Protein AF-A0A8C2YSV7-F1 (afdb_monomer_lite)

Sequence (57 aa):
MTSRLRALGGRINNIRTSELPKDKARSEVICSIRFLDGLVQTFKVNKQDTGQSLLDM

pLDDT: mean 72.75, std 16.73, range [41.09, 95.5]

Secondary structure (DSSP, 8-state):
---------------------------EEEEEEE-TTS-EEEEEEETTS-GGGGT--

Foldseek 3Di:
DDPPPDDPPDDDPPPPPPVPPPPPVFDWDWDWDQDPVRDIDIDIDGPPDDCCSVVPD

InterPro domains:
  IPR000299 FERM domain [PS50057] (29-57)

Structure (mmCIF, N/CA/C/O backbone):
data_AF-A0A8C2YSV7-F1
#
_entry.id   AF-A0A8C2YSV7-F1
#
loop_
_atom_site.group_PDB
_atom_site.id
_atom_site.type_symbol
_atom_site.label_atom_id
_atom_site.label_alt_id
_atom_site.label_comp_id
_atom_site.label_asym_id
_atom_site.label_entity_id
_atom_site.label_seq_id
_atom_site.pdbx_PDB_ins_code
_atom_site.Cartn_x
_atom_site.Cartn_y
_atom_site.Cartn_z
_atom_site.occupancy
_atom_site.B_iso_or_equiv
_atom_site.auth_seq_id
_atom_site.auth_comp_id
_atom_site.auth_asym_id
_atom_site.auth_atom_id
_atom_site.pdbx_PDB_model_num
ATOM 1 N N . MET A 1 1 ? 68.181 7.034 -38.120 1.00 41.09 1 MET A N 1
ATOM 2 C CA . MET A 1 1 ? 67.056 7.622 -38.879 1.00 41.09 1 MET A CA 1
ATOM 3 C C . MET A 1 1 ? 65.802 7.477 -38.025 1.00 41.09 1 MET A C 1
ATOM 5 O O . MET A 1 1 ? 65.281 6.380 -37.909 1.00 41.09 1 MET A O 1
ATOM 9 N N . THR A 1 2 ? 65.402 8.522 -37.298 1.00 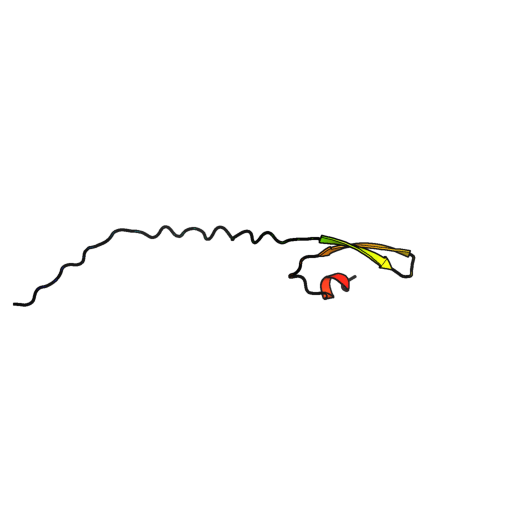48.66 2 THR A N 1
ATOM 10 C CA . THR A 1 2 ? 64.247 8.476 -36.387 1.00 48.66 2 THR A CA 1
ATOM 11 C C . THR A 1 2 ? 62.978 8.809 -37.172 1.00 48.66 2 THR A C 1
ATOM 13 O O . THR A 1 2 ? 62.757 9.955 -37.563 1.00 48.66 2 THR A O 1
ATOM 16 N N . SER A 1 3 ? 62.149 7.803 -37.459 1.00 45.84 3 SER A N 1
ATOM 17 C CA . SER A 1 3 ? 60.857 8.011 -38.113 1.00 45.84 3 SER A CA 1
ATOM 18 C C . SER A 1 3 ? 59.893 8.691 -37.138 1.00 45.84 3 SER A C 1
ATOM 20 O O . SER A 1 3 ? 59.244 8.070 -36.302 1.00 45.84 3 SER A O 1
ATOM 22 N N . ARG A 1 4 ? 59.798 10.020 -37.226 1.00 58.88 4 ARG A N 1
ATOM 23 C CA . ARG A 1 4 ? 58.720 10.780 -36.586 1.00 58.88 4 ARG A CA 1
ATOM 24 C C . ARG A 1 4 ? 57.410 10.490 -37.319 1.00 58.88 4 ARG A C 1
ATOM 26 O O . ARG A 1 4 ? 57.087 11.158 -38.300 1.00 58.88 4 ARG A O 1
ATOM 33 N N . LEU A 1 5 ? 56.666 9.495 -36.839 1.00 59.25 5 LEU A N 1
ATOM 34 C CA . LEU A 1 5 ? 55.267 9.285 -37.201 1.00 59.25 5 LEU A CA 1
ATOM 35 C C . LEU A 1 5 ? 54.465 10.505 -36.731 1.00 59.25 5 LEU A C 1
ATOM 37 O O . LEU A 1 5 ? 54.216 10.686 -35.540 1.00 59.25 5 LEU A O 1
ATOM 41 N N . ARG A 1 6 ? 54.114 11.390 -37.669 1.00 62.38 6 ARG A N 1
ATOM 42 C CA . ARG A 1 6 ? 53.165 12.471 -37.407 1.00 62.38 6 ARG A CA 1
ATOM 43 C C . ARG A 1 6 ? 51.773 11.865 -37.315 1.00 62.38 6 ARG A C 1
ATOM 45 O O . ARG A 1 6 ? 51.333 11.160 -38.217 1.00 62.38 6 ARG A O 1
ATOM 52 N N . ALA A 1 7 ? 51.147 12.140 -36.179 1.00 60.12 7 ALA A N 1
ATOM 53 C CA . ALA A 1 7 ? 49.817 11.725 -35.794 1.00 60.12 7 ALA A CA 1
ATOM 54 C C . ALA A 1 7 ? 48.803 11.870 -36.938 1.00 60.12 7 ALA A C 1
ATOM 56 O O . ALA A 1 7 ? 48.658 12.945 -37.525 1.00 60.12 7 ALA A O 1
ATOM 57 N N . LEU A 1 8 ? 48.051 10.798 -37.188 1.00 58.06 8 LEU A N 1
ATOM 58 C CA . LEU A 1 8 ? 46.725 10.885 -37.786 1.00 58.06 8 LEU A CA 1
ATOM 59 C C . LEU A 1 8 ? 45.848 11.658 -36.796 1.00 58.06 8 LEU A C 1
ATOM 61 O O . LEU A 1 8 ? 45.259 11.088 -35.880 1.00 58.06 8 LEU A O 1
ATOM 65 N N . GLY A 1 9 ? 45.836 12.982 -36.952 1.00 54.88 9 GLY A N 1
ATOM 66 C CA . GLY A 1 9 ? 44.912 13.891 -36.290 1.00 54.88 9 GLY A CA 1
ATOM 67 C C . GLY A 1 9 ? 43.489 13.587 -36.740 1.00 54.88 9 GLY A C 1
ATOM 68 O O . GLY A 1 9 ? 42.959 14.227 -37.645 1.00 54.88 9 GLY A O 1
ATOM 69 N N . GLY A 1 10 ? 42.889 12.578 -36.116 1.00 52.00 10 GLY A N 1
ATOM 70 C CA . GLY A 1 10 ? 41.480 12.259 -36.241 1.00 52.00 10 GLY A CA 1
ATOM 71 C C . GLY A 1 10 ? 40.660 13.317 -35.519 1.00 52.00 10 GLY A C 1
ATOM 72 O O . GLY A 1 10 ? 40.522 13.291 -34.299 1.00 52.00 10 GLY A O 1
ATOM 73 N N . ARG A 1 11 ? 40.104 14.255 -36.286 1.00 68.12 11 ARG A N 1
ATOM 74 C CA . ARG A 1 11 ? 38.945 15.044 -35.863 1.00 68.12 11 ARG A CA 1
ATOM 75 C C . ARG A 1 11 ? 37.788 14.087 -35.615 1.00 68.12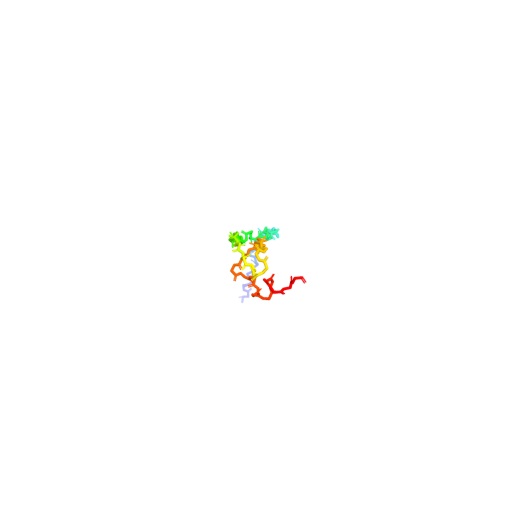 11 ARG A C 1
ATOM 77 O O . ARG A 1 11 ? 37.178 13.649 -36.580 1.00 68.12 11 ARG A O 1
ATOM 84 N N . ILE A 1 12 ? 37.434 13.859 -34.356 1.00 55.66 12 ILE A N 1
ATOM 85 C CA . ILE A 1 12 ? 36.034 13.697 -33.962 1.00 55.66 12 ILE A CA 1
ATOM 86 C C . ILE A 1 12 ? 35.895 14.414 -32.625 1.00 55.66 12 ILE A C 1
ATOM 88 O O . ILE A 1 12 ? 36.303 13.916 -31.579 1.00 55.66 12 ILE A O 1
ATOM 92 N N . ASN A 1 13 ? 35.343 15.624 -32.673 1.00 49.50 13 ASN A N 1
ATOM 93 C CA . ASN A 1 13 ? 34.773 16.244 -31.491 1.00 49.50 13 ASN A CA 1
ATOM 94 C C . ASN A 1 13 ? 33.645 15.302 -31.096 1.00 49.50 13 ASN A C 1
ATOM 96 O O . ASN A 1 13 ? 32.629 15.255 -31.790 1.00 49.50 13 ASN A O 1
ATOM 100 N N . ASN A 1 14 ? 33.859 14.485 -30.065 1.00 49.16 14 ASN A N 1
ATOM 101 C CA . ASN A 1 14 ? 32.789 13.677 -29.521 1.00 49.16 14 ASN A CA 1
ATOM 102 C C . ASN A 1 14 ? 31.808 14.690 -28.941 1.00 49.16 14 ASN A C 1
ATOM 104 O O . ASN A 1 14 ? 32.018 15.233 -27.855 1.00 49.16 14 ASN A O 1
ATOM 108 N N . ILE A 1 15 ? 30.812 15.046 -29.758 1.00 53.94 15 ILE A N 1
ATOM 109 C CA . ILE A 1 15 ? 29.602 15.735 -29.350 1.00 53.94 15 ILE A CA 1
ATOM 110 C C . ILE A 1 15 ? 29.247 15.055 -28.048 1.00 53.94 15 ILE A C 1
ATOM 112 O O . ILE A 1 15 ? 29.066 13.837 -28.020 1.00 53.94 15 ILE A O 1
ATOM 116 N N . ARG A 1 16 ? 29.278 15.834 -26.966 1.00 59.25 16 ARG A N 1
ATOM 117 C CA . ARG A 1 16 ? 28.663 15.480 -25.703 1.00 59.25 16 ARG A CA 1
ATOM 118 C C . ARG A 1 16 ? 27.245 15.117 -26.098 1.00 59.25 16 ARG A C 1
ATOM 120 O O . ARG A 1 16 ? 26.408 16.001 -26.251 1.00 59.25 16 ARG A O 1
ATOM 127 N N . THR A 1 17 ? 27.013 13.837 -26.377 1.00 48.91 17 THR A N 1
ATOM 128 C CA . THR A 1 17 ? 25.706 13.235 -26.276 1.00 48.91 17 THR A CA 1
ATOM 129 C C . THR A 1 17 ? 25.303 13.693 -24.902 1.00 48.91 17 THR A C 1
ATOM 131 O O . THR A 1 17 ? 25.901 13.265 -23.911 1.00 48.91 17 THR A O 1
ATOM 134 N N . SER A 1 18 ? 24.411 14.685 -24.849 1.00 57.22 18 SER A N 1
ATOM 135 C CA . SER A 1 18 ? 23.554 14.821 -23.700 1.00 57.22 18 SER A CA 1
ATOM 136 C C . SER A 1 18 ? 23.136 13.388 -23.457 1.00 57.22 18 SER A C 1
ATOM 138 O O . SER A 1 18 ? 22.581 12.731 -24.343 1.00 57.22 18 SER A O 1
ATOM 140 N N . GLU A 1 19 ? 23.608 12.832 -22.348 1.00 53.75 19 GLU A N 1
ATOM 141 C CA . GLU A 1 19 ? 23.046 11.612 -21.832 1.00 53.75 19 GLU A CA 1
ATOM 142 C C . GLU A 1 19 ? 21.610 12.028 -21.581 1.00 53.75 19 GLU A C 1
ATOM 144 O O . GLU A 1 19 ? 21.285 12.604 -20.545 1.00 53.75 19 GLU A O 1
ATOM 149 N N . LEU A 1 20 ? 20.785 11.890 -22.626 1.00 56.16 20 LEU A N 1
ATOM 150 C CA . LEU A 1 20 ? 19.352 11.906 -22.533 1.00 56.16 20 LEU A CA 1
ATOM 151 C C . LEU A 1 20 ? 19.147 10.962 -21.363 1.00 56.16 20 LEU A C 1
ATOM 153 O O . LEU A 1 20 ? 19.627 9.820 -21.474 1.00 56.16 20 LEU A O 1
ATOM 157 N N . PRO A 1 21 ? 18.634 11.446 -20.215 1.00 56.41 21 PRO A N 1
ATOM 158 C CA . PRO A 1 21 ? 18.450 10.593 -19.065 1.00 56.41 21 PRO A CA 1
ATOM 159 C C . PRO A 1 21 ? 17.754 9.381 -19.636 1.00 56.41 21 PRO A C 1
ATOM 161 O O . PRO A 1 21 ? 16.712 9.539 -20.273 1.00 56.41 21 PRO A O 1
ATOM 164 N N . LYS A 1 22 ? 18.416 8.217 -19.593 1.00 58.38 22 LYS A N 1
ATOM 165 C CA . LYS A 1 22 ? 17.772 6.982 -20.012 1.00 58.38 22 LYS A CA 1
ATOM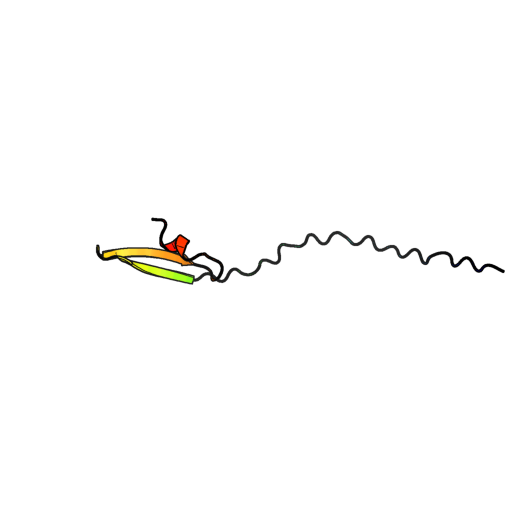 166 C C . LYS A 1 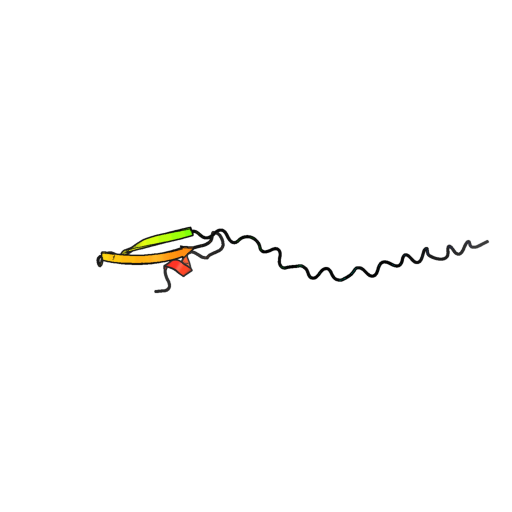22 ? 16.570 6.957 -19.107 1.00 58.38 22 LYS A C 1
ATOM 168 O O . LYS A 1 22 ? 16.759 6.765 -17.905 1.00 58.38 22 LYS A O 1
ATOM 173 N N . ASP A 1 23 ? 15.414 7.308 -19.656 1.00 56.12 23 ASP A N 1
ATOM 174 C CA . ASP A 1 23 ? 14.175 7.377 -18.922 1.00 56.12 23 ASP A CA 1
ATOM 175 C C . ASP A 1 23 ? 13.921 5.919 -18.592 1.00 56.12 23 ASP A C 1
ATOM 177 O O . ASP A 1 23 ? 13.476 5.120 -19.418 1.00 56.12 23 ASP A O 1
ATOM 181 N N . LYS A 1 24 ? 14.492 5.503 -17.458 1.00 63.50 24 LYS A N 1
ATOM 182 C CA . LYS A 1 24 ? 14.421 4.146 -16.964 1.00 63.50 24 LYS A CA 1
ATOM 183 C C . LYS A 1 24 ? 12.969 4.058 -16.591 1.00 63.50 24 LYS A C 1
ATOM 185 O O . LYS A 1 24 ? 12.640 4.472 -15.484 1.00 63.50 24 LYS A O 1
ATOM 190 N N . ALA A 1 25 ? 12.149 3.613 -17.543 1.00 66.31 25 ALA A N 1
ATOM 191 C CA . ALA A 1 25 ? 10.713 3.495 -17.408 1.00 66.31 25 ALA A CA 1
ATOM 192 C C . ALA A 1 25 ? 10.432 2.944 -16.014 1.00 66.31 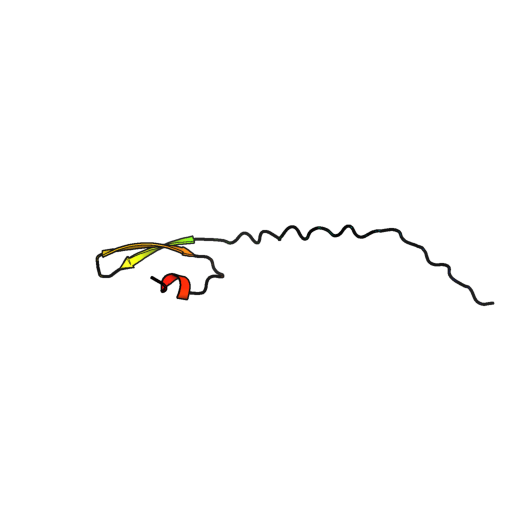25 ALA A C 1
ATOM 194 O O . ALA A 1 25 ? 10.730 1.786 -15.704 1.00 66.31 25 ALA A O 1
ATOM 195 N N . ARG A 1 26 ? 10.009 3.839 -15.121 1.00 77.44 26 ARG A N 1
ATOM 196 C CA . ARG A 1 26 ? 9.822 3.510 -13.721 1.00 77.44 26 ARG A CA 1
ATOM 197 C C . ARG A 1 26 ? 8.483 2.806 -13.677 1.00 77.44 26 ARG A C 1
ATOM 199 O O . ARG A 1 26 ? 7.445 3.447 -13.690 1.00 77.44 26 ARG A O 1
ATOM 206 N N . SER A 1 27 ? 8.518 1.476 -13.706 1.00 83.81 27 SER A N 1
ATOM 207 C CA . SER A 1 27 ? 7.311 0.660 -13.603 1.00 83.81 27 SER A CA 1
ATOM 208 C C . SER A 1 27 ? 6.635 0.922 -12.263 1.00 83.81 27 SER A C 1
ATOM 210 O O . SER A 1 27 ? 7.168 0.562 -11.214 1.00 83.81 27 SER A O 1
ATOM 212 N N . GLU A 1 28 ? 5.482 1.571 -12.315 1.00 89.12 28 GLU A N 1
ATOM 213 C CA . GLU A 1 28 ? 4.674 1.920 -11.154 1.00 89.12 28 GLU A CA 1
ATOM 214 C C . GLU A 1 28 ? 3.412 1.058 -11.121 1.00 89.12 28 GLU A C 1
ATOM 216 O O . GLU A 1 28 ? 2.850 0.702 -12.159 1.00 89.12 28 GLU A O 1
ATOM 221 N N . VAL A 1 29 ? 2.963 0.737 -9.914 1.00 89.12 29 VAL A N 1
ATOM 222 C CA . VAL A 1 29 ? 1.734 0.000 -9.635 1.00 89.12 29 VAL A CA 1
ATOM 223 C C . VAL A 1 29 ? 0.889 0.832 -8.682 1.00 89.12 29 VAL A C 1
ATOM 225 O O . VAL A 1 29 ? 1.409 1.487 -7.781 1.00 89.12 29 VAL A O 1
ATOM 228 N N . ILE A 1 30 ? -0.424 0.807 -8.886 1.00 92.00 30 ILE A N 1
ATOM 229 C CA . ILE A 1 30 ? -1.386 1.386 -7.954 1.00 92.00 30 ILE A CA 1
ATOM 230 C C . ILE A 1 30 ? -1.819 0.291 -6.981 1.00 92.00 30 ILE A C 1
ATOM 232 O O . ILE A 1 30 ? -2.332 -0.742 -7.413 1.00 92.00 30 ILE A O 1
ATOM 236 N N . CYS A 1 31 ? -1.611 0.499 -5.682 1.00 89.44 31 CYS A N 1
ATOM 237 C CA . CYS A 1 31 ? -2.078 -0.406 -4.637 1.00 89.44 31 CYS A CA 1
ATOM 238 C C . CYS A 1 31 ? -3.030 0.317 -3.683 1.00 89.44 31 CYS A C 1
ATOM 240 O O . CYS A 1 31 ? -2.808 1.465 -3.309 1.00 89.44 31 CYS A O 1
ATOM 242 N N . SER A 1 32 ? -4.104 -0.362 -3.290 1.00 93.19 32 SER A N 1
ATOM 243 C CA . SER A 1 32 ? -5.069 0.164 -2.327 1.00 93.19 32 SER A CA 1
ATOM 244 C C . SER A 1 32 ? -4.991 -0.640 -1.039 1.00 93.19 32 SER A C 1
ATOM 246 O O . SER A 1 32 ? -5.100 -1.866 -1.062 1.00 93.19 32 SER A O 1
ATOM 248 N N . ILE A 1 33 ? -4.816 0.054 0.081 1.00 90.00 33 ILE A N 1
ATOM 249 C CA . ILE A 1 33 ? -4.767 -0.529 1.420 1.00 90.00 33 ILE A CA 1
ATOM 250 C C . ILE A 1 33 ? -6.040 -0.124 2.150 1.00 90.00 33 ILE A C 1
ATOM 252 O O . ILE A 1 33 ? -6.410 1.049 2.162 1.00 90.00 33 ILE A O 1
ATOM 256 N N . ARG A 1 34 ? -6.718 -1.108 2.745 1.00 93.81 34 ARG A N 1
ATOM 257 C CA . ARG A 1 34 ? -7.855 -0.879 3.634 1.00 93.81 34 ARG A CA 1
ATOM 258 C C . ARG A 1 34 ? -7.369 -0.925 5.077 1.00 93.81 34 ARG A C 1
ATOM 260 O O . ARG A 1 34 ? -6.857 -1.955 5.512 1.00 93.81 34 ARG A O 1
ATOM 267 N N . PHE A 1 35 ? -7.550 0.171 5.797 1.00 91.62 35 PHE A N 1
ATOM 268 C CA . PHE A 1 35 ? -7.238 0.272 7.215 1.00 91.62 35 PHE A CA 1
ATOM 269 C C . PHE A 1 35 ? -8.356 -0.315 8.080 1.00 91.62 35 PHE A C 1
ATOM 271 O O . PHE A 1 35 ? -9.456 -0.617 7.610 1.00 91.62 35 PHE A O 1
ATOM 278 N N . LEU A 1 36 ? -8.057 -0.492 9.367 1.00 95.50 36 LEU A N 1
ATOM 279 C CA . LEU A 1 36 ? -8.986 -1.073 10.338 1.00 95.50 36 LEU A CA 1
ATOM 280 C C . LEU A 1 36 ? -10.214 -0.187 10.600 1.00 95.50 36 LEU A C 1
ATOM 282 O O . LEU A 1 36 ? -11.269 -0.709 10.943 1.00 95.50 36 LEU A O 1
ATOM 286 N N . ASP A 1 37 ? -10.096 1.127 10.401 1.00 95.25 37 ASP A N 1
ATOM 287 C CA . ASP A 1 37 ? -11.206 2.091 10.468 1.00 95.25 37 ASP A CA 1
ATOM 288 C C . ASP A 1 37 ? -12.104 2.070 9.213 1.00 95.25 37 ASP A C 1
ATOM 290 O O . ASP A 1 37 ? -13.102 2.784 9.133 1.00 95.25 37 ASP A O 1
ATOM 294 N N . GLY A 1 38 ? -11.765 1.231 8.230 1.00 94.06 38 GLY A N 1
ATOM 295 C CA . GLY A 1 38 ? -12.481 1.096 6.970 1.00 94.06 38 GLY A CA 1
ATOM 296 C C . GLY A 1 38 ? -12.027 2.066 5.878 1.00 94.06 38 GLY A C 1
ATOM 297 O O . GLY A 1 38 ? -12.472 1.895 4.735 1.00 94.06 38 GLY A O 1
ATOM 298 N N . LEU A 1 39 ? -11.129 3.015 6.177 1.00 94.81 39 LEU A N 1
ATOM 299 C CA . LEU A 1 39 ? -10.553 3.925 5.191 1.00 94.81 39 LEU A CA 1
ATOM 300 C C . LEU A 1 39 ? -9.774 3.135 4.136 1.00 94.81 39 LEU A C 1
ATOM 302 O O . LEU A 1 39 ? -9.061 2.178 4.442 1.00 94.81 39 LEU A O 1
ATOM 306 N N . VAL A 1 40 ? -9.906 3.543 2.874 1.00 94.06 40 VAL A N 1
ATOM 307 C CA . VAL A 1 40 ? -9.115 2.999 1.768 1.00 94.06 40 VAL A CA 1
ATOM 308 C C . VAL A 1 40 ? -8.176 4.081 1.269 1.00 94.06 40 VAL A C 1
ATOM 310 O O . VAL A 1 40 ? -8.632 5.110 0.775 1.00 94.06 40 VAL A O 1
ATOM 313 N N . GLN A 1 41 ? -6.874 3.828 1.354 1.00 91.19 41 GLN A N 1
ATOM 314 C CA . GLN A 1 41 ? -5.854 4.714 0.807 1.00 91.19 41 GLN A CA 1
ATOM 315 C C . GLN A 1 41 ? -5.174 4.057 -0.381 1.00 91.19 41 GLN A C 1
ATOM 317 O O . GLN A 1 41 ? -4.929 2.851 -0.396 1.00 91.19 41 GLN A O 1
ATOM 322 N N 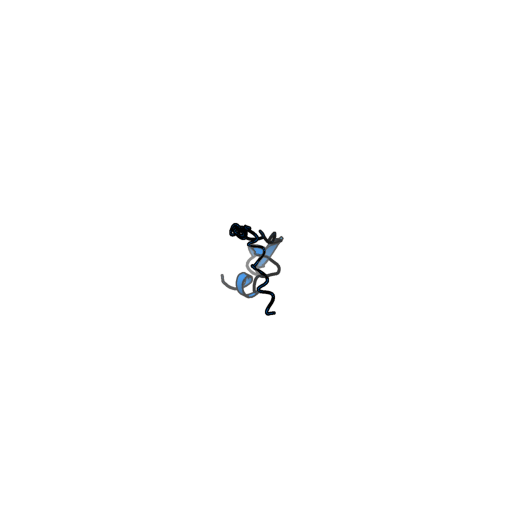. THR A 1 42 ? -4.904 4.863 -1.401 1.00 92.62 42 THR A N 1
ATOM 323 C CA . THR A 1 42 ? -4.285 4.407 -2.640 1.00 92.62 42 THR A CA 1
ATOM 324 C C . THR A 1 42 ? -2.880 4.971 -2.741 1.00 92.62 42 THR A C 1
ATOM 326 O O . THR A 1 42 ? -2.684 6.176 -2.605 1.00 92.62 42 THR A O 1
ATOM 329 N N . PHE A 1 43 ? -1.921 4.095 -3.007 1.00 88.88 43 PHE A N 1
ATOM 330 C CA . PHE A 1 43 ? -0.511 4.417 -3.121 1.00 88.88 43 PHE A CA 1
ATOM 331 C C . PHE A 1 43 ? -0.024 4.079 -4.522 1.00 88.88 43 PHE A C 1
ATOM 333 O O . PHE A 1 43 ? -0.420 3.079 -5.127 1.00 88.88 43 PHE A O 1
ATOM 340 N N . LYS A 1 44 ? 0.857 4.929 -5.034 1.00 90.06 44 LYS A N 1
ATOM 341 C CA . LYS A 1 44 ? 1.583 4.689 -6.273 1.00 90.06 44 LYS A CA 1
ATOM 342 C C . LYS A 1 44 ? 2.976 4.215 -5.890 1.00 90.06 44 LYS A C 1
ATOM 344 O O . LYS A 1 44 ? 3.734 4.986 -5.315 1.00 90.06 44 LYS A O 1
ATOM 349 N N . VAL A 1 45 ? 3.272 2.950 -6.165 1.00 87.38 45 VAL A N 1
ATOM 350 C CA . VAL A 1 45 ? 4.512 2.297 -5.735 1.00 87.38 45 VAL A CA 1
ATOM 351 C C . VAL A 1 45 ? 5.333 1.823 -6.918 1.00 87.38 45 VAL A C 1
ATOM 353 O O . VAL A 1 45 ? 4.818 1.282 -7.895 1.00 87.38 45 VAL A O 1
ATOM 356 N N . ASN A 1 46 ? 6.639 1.990 -6.813 1.00 88.81 46 ASN A N 1
ATOM 357 C CA . ASN A 1 46 ? 7.642 1.480 -7.724 1.00 88.81 46 ASN A CA 1
ATOM 358 C C . ASN A 1 46 ? 8.502 0.426 -7.014 1.00 88.81 46 ASN A C 1
ATOM 360 O O . ASN A 1 46 ? 8.707 0.476 -5.806 1.00 88.81 46 ASN A O 1
ATOM 364 N N . LYS A 1 47 ? 9.101 -0.495 -7.778 1.00 86.00 47 LYS A N 1
ATOM 365 C CA . LYS A 1 47 ? 10.087 -1.461 -7.257 1.00 86.00 47 LYS A CA 1
ATOM 366 C C . LYS A 1 47 ? 11.257 -0.805 -6.502 1.00 86.00 47 LYS A C 1
ATOM 368 O O . LYS A 1 47 ? 11.880 -1.454 -5.669 1.00 86.00 47 LYS A O 1
ATOM 373 N N . GLN A 1 48 ? 11.613 0.428 -6.853 1.00 86.31 48 GLN A N 1
ATOM 374 C CA . GLN A 1 48 ? 12.724 1.159 -6.241 1.00 86.31 48 GLN A CA 1
ATOM 375 C C . GLN A 1 48 ? 12.337 1.902 -4.960 1.00 86.31 48 GLN A C 1
ATOM 377 O O . GLN A 1 48 ? 13.233 2.417 -4.292 1.00 86.31 48 GLN A O 1
ATOM 382 N N . ASP A 1 49 ? 11.048 1.981 -4.633 1.00 84.06 49 ASP A N 1
ATOM 383 C CA . ASP A 1 49 ? 10.603 2.707 -3.452 1.00 84.06 49 ASP A CA 1
ATOM 384 C C . ASP A 1 49 ? 10.924 1.897 -2.196 1.00 84.06 49 ASP A C 1
ATOM 386 O O . ASP A 1 49 ? 10.772 0.673 -2.146 1.00 84.06 49 ASP A O 1
ATOM 390 N N . THR A 1 50 ? 11.389 2.582 -1.158 1.00 81.00 50 THR A N 1
ATOM 391 C CA . THR A 1 50 ? 11.508 1.988 0.169 1.00 81.00 50 THR A CA 1
ATOM 392 C C . THR A 1 50 ? 10.109 1.803 0.747 1.00 81.00 50 THR A C 1
ATOM 394 O O . THR A 1 50 ? 9.281 2.702 0.661 1.00 81.00 50 THR A O 1
ATOM 397 N N . GLY A 1 51 ? 9.840 0.657 1.383 1.00 77.00 51 GLY A N 1
ATOM 398 C CA . GLY A 1 51 ? 8.517 0.357 1.956 1.00 77.00 51 GLY A CA 1
ATOM 399 C C . GLY A 1 51 ? 8.025 1.378 2.993 1.00 77.00 51 GLY A C 1
ATOM 400 O O . GLY A 1 51 ? 6.831 1.446 3.257 1.00 77.00 51 GLY A O 1
ATOM 401 N N . GLN A 1 52 ? 8.929 2.208 3.522 1.00 77.62 52 GLN A N 1
ATOM 402 C CA . GLN A 1 52 ? 8.610 3.357 4.368 1.00 77.62 52 GLN A CA 1
ATOM 403 C C . GLN A 1 52 ? 7.653 4.353 3.691 1.00 77.62 52 GLN A C 1
ATOM 405 O O . GLN A 1 52 ? 6.840 4.956 4.379 1.00 77.62 52 GLN A O 1
ATOM 410 N N . SER A 1 53 ? 7.665 4.472 2.355 1.00 75.31 53 SER A N 1
ATOM 411 C CA . SER A 1 53 ? 6.740 5.357 1.626 1.00 75.31 53 SER A CA 1
ATOM 412 C C . SER A 1 53 ? 5.262 4.981 1.792 1.00 75.31 53 SER A C 1
ATOM 414 O O . SER A 1 53 ? 4.390 5.804 1.530 1.00 75.31 53 SER A O 1
ATOM 416 N N . LEU A 1 54 ? 4.973 3.750 2.233 1.00 75.12 54 LEU A N 1
ATOM 417 C CA . LEU A 1 54 ? 3.626 3.280 2.569 1.00 75.12 54 LEU A CA 1
ATOM 418 C C . LEU A 1 54 ? 3.238 3.544 4.032 1.00 75.12 54 LEU A C 1
ATOM 420 O O . LEU A 1 54 ? 2.091 3.304 4.403 1.00 75.12 54 LEU A O 1
ATOM 424 N N . LEU A 1 55 ? 4.191 3.960 4.868 1.00 76.25 55 LEU A N 1
ATOM 425 C CA . LEU A 1 55 ? 4.041 4.098 6.320 1.00 76.25 55 LEU A CA 1
ATOM 426 C C . LEU A 1 55 ? 4.046 5.557 6.787 1.00 76.25 55 LEU A C 1
ATOM 428 O O . LEU A 1 55 ? 3.566 5.834 7.885 1.00 76.25 55 LEU A O 1
ATOM 432 N N . ASP A 1 56 ? 4.571 6.473 5.973 1.00 70.06 56 ASP A N 1
ATOM 433 C CA . ASP A 1 56 ? 4.526 7.909 6.236 1.00 70.06 56 ASP A CA 1
ATOM 434 C C . ASP A 1 56 ? 3.113 8.430 5.893 1.00 70.06 56 ASP A C 1
ATOM 436 O O . ASP A 1 56 ? 2.836 8.824 4.758 1.00 70.06 56 ASP A O 1
ATOM 440 N N . MET A 1 57 ? 2.194 8.337 6.862 1.00 62.31 57 MET A N 1
ATOM 441 C CA . MET A 1 57 ? 0.868 8.980 6.827 1.00 62.31 57 MET A CA 1
ATOM 442 C C . MET A 1 57 ? 0.947 10.455 7.214 1.00 62.31 57 MET A C 1
ATOM 444 O O . MET A 1 57 ? 1.627 10.763 8.220 1.00 62.31 57 MET A O 1
#

Radius of gyration: 27.35 Å; chains: 1; bounding box: 80×18×49 Å

Organism: Chinchilla lanigera (NCBI:txid34839)